Protein AF-A0A7C0UDE0-F1 (afdb_monomer_lite)

Secondary structure (DSSP, 8-state):
---PPPHHHHHHHHHHHHHIIIIITTTHHHHHHTT---HHHHHHHHHTTTTTTTS--

Structure (mmCIF, N/CA/C/O backbone):
data_AF-A0A7C0UDE0-F1
#
_entry.id   AF-A0A7C0UDE0-F1
#
loop_
_atom_site.group_PDB
_atom_site.id
_atom_site.type_symbol
_atom_site.label_atom_id
_atom_site.label_alt_id
_atom_site.label_comp_id
_atom_site.label_asym_id
_atom_site.label_entity_id
_atom_site.label_seq_id
_atom_site.pdbx_PDB_ins_code
_atom_site.Cartn_x
_atom_site.Cartn_y
_atom_site.Cartn_z
_atom_site.occupancy
_atom_site.B_iso_or_equiv
_atom_site.auth_seq_id
_atom_site.auth_comp_id
_atom_site.auth_asym_id
_atom_site.auth_atom_id
_atom_site.pdbx_PDB_model_num
ATOM 1 N N . MET A 1 1 ? 18.775 -16.621 -17.675 1.00 77.75 1 MET A N 1
ATOM 2 C CA . MET A 1 1 ? 17.563 -15.793 -17.508 1.00 77.75 1 MET A CA 1
ATOM 3 C C . MET A 1 1 ? 17.941 -14.622 -16.630 1.00 77.75 1 MET A C 1
ATOM 5 O O . MET A 1 1 ? 18.696 -14.834 -15.687 1.00 77.75 1 MET A O 1
ATOM 9 N N . ASP A 1 2 ? 17.488 -13.425 -16.981 1.00 89.69 2 ASP A N 1
ATOM 10 C CA . ASP A 1 2 ? 17.653 -12.229 -16.158 1.00 89.69 2 ASP A CA 1
ATOM 11 C C . ASP A 1 2 ? 16.400 -12.060 -15.286 1.00 89.69 2 ASP A C 1
ATOM 13 O O . ASP A 1 2 ? 15.285 -12.225 -15.777 1.00 89.69 2 ASP A O 1
ATOM 17 N N . PHE A 1 3 ? 16.604 -11.804 -13.996 1.00 95.25 3 PHE A N 1
ATOM 18 C CA . PHE A 1 3 ? 15.558 -11.650 -12.979 1.00 95.25 3 PHE A CA 1
ATOM 19 C C . PHE A 1 3 ? 15.585 -10.259 -12.334 1.00 95.25 3 PHE A C 1
ATOM 21 O O . PHE A 1 3 ? 14.937 -10.034 -11.311 1.00 95.25 3 PHE A O 1
ATOM 28 N N . THR A 1 4 ? 16.373 -9.336 -12.884 1.00 97.06 4 THR A N 1
ATOM 29 C CA . THR A 1 4 ? 16.415 -7.955 -12.414 1.00 97.06 4 THR A CA 1
ATOM 30 C C . THR A 1 4 ? 15.111 -7.233 -12.748 1.00 97.06 4 THR A C 1
ATOM 32 O O . THR A 1 4 ? 14.468 -7.493 -13.766 1.00 97.06 4 THR A O 1
ATOM 35 N N . LEU A 1 5 ? 14.692 -6.336 -11.854 1.00 97.38 5 LEU A N 1
ATOM 36 C CA . LEU A 1 5 ? 13.561 -5.455 -12.115 1.00 97.38 5 LEU A CA 1
ATOM 37 C C . LEU A 1 5 ? 13.991 -4.356 -13.085 1.00 97.38 5 LEU A C 1
ATOM 39 O O . LEU A 1 5 ? 15.100 -3.827 -12.997 1.00 97.38 5 LEU A O 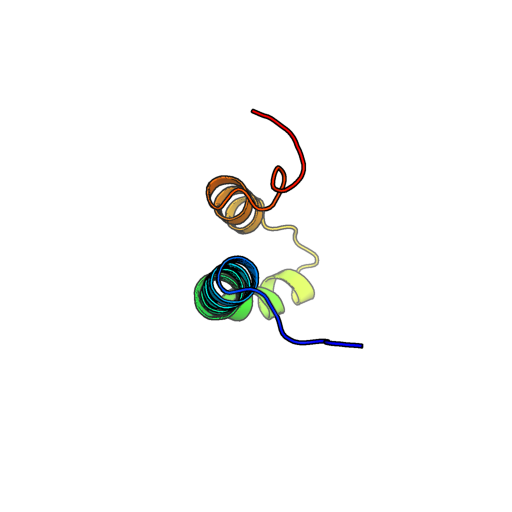1
ATOM 43 N N . SER A 1 6 ? 13.084 -3.979 -13.979 1.00 97.00 6 SER A N 1
ATOM 44 C CA . SER A 1 6 ? 13.238 -2.751 -14.754 1.00 97.00 6 SER A CA 1
ATOM 45 C C . SER A 1 6 ? 13.237 -1.522 -13.836 1.00 97.00 6 SER A C 1
ATOM 47 O O . SER A 1 6 ? 12.729 -1.557 -12.712 1.00 97.00 6 SER A O 1
ATOM 49 N N . MET A 1 7 ? 13.764 -0.405 -14.338 1.00 97.31 7 MET A N 1
ATOM 50 C CA . MET A 1 7 ? 13.754 0.876 -13.622 1.00 97.31 7 MET A CA 1
ATOM 51 C C . MET A 1 7 ? 12.336 1.273 -13.176 1.00 97.31 7 MET A C 1
ATOM 53 O O . MET A 1 7 ? 12.137 1.682 -12.035 1.00 97.31 7 MET A O 1
ATOM 57 N N . GLU A 1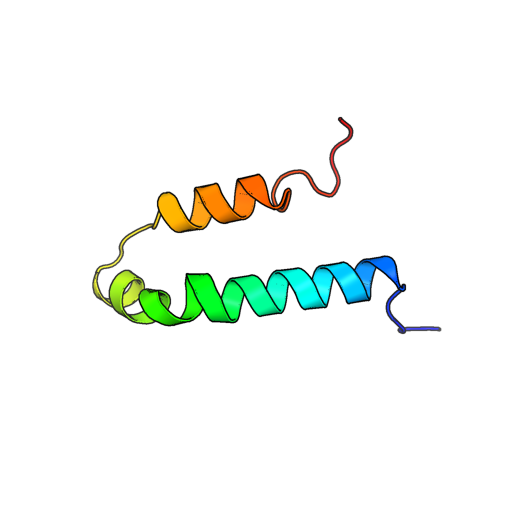 8 ? 11.346 1.117 -14.059 1.00 94.56 8 GLU A N 1
ATOM 58 C CA . GLU A 1 8 ? 9.943 1.44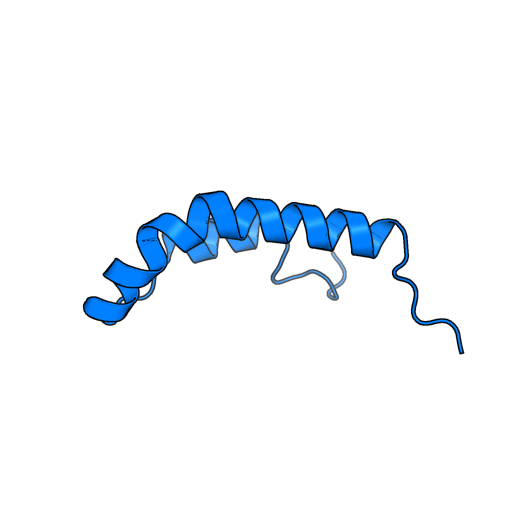6 -13.783 1.00 94.56 8 GLU A CA 1
ATOM 59 C C . GLU A 1 8 ? 9.368 0.579 -12.658 1.00 94.56 8 GLU A C 1
ATOM 61 O O . GLU A 1 8 ? 8.738 1.092 -11.733 1.00 94.56 8 GLU A O 1
ATOM 66 N N . GLN A 1 9 ? 9.648 -0.728 -12.684 1.00 96.06 9 GLN A N 1
ATOM 67 C CA . GLN A 1 9 ? 9.227 -1.652 -11.629 1.00 96.06 9 GLN A CA 1
ATOM 68 C C . GLN A 1 9 ? 9.878 -1.326 -10.281 1.00 96.06 9 GLN A C 1
ATOM 70 O O . GLN A 1 9 ? 9.217 -1.433 -9.249 1.00 96.06 9 GLN A O 1
ATOM 75 N N . GLU A 1 10 ? 11.148 -0.914 -10.263 1.00 98.06 10 GLU A N 1
ATOM 76 C CA . GLU A 1 10 ? 11.833 -0.548 -9.020 1.00 98.06 10 GLU A CA 1
ATOM 77 C C . GLU A 1 10 ? 11.292 0.767 -8.437 1.00 98.06 10 GLU A C 1
ATOM 79 O O . GLU A 1 10 ? 11.067 0.855 -7.227 1.00 98.06 10 GLU A O 1
ATOM 84 N N . ILE A 1 11 ? 11.000 1.762 -9.286 1.00 96.06 11 ILE A N 1
ATOM 85 C CA . ILE A 1 11 ? 10.333 3.006 -8.871 1.00 96.0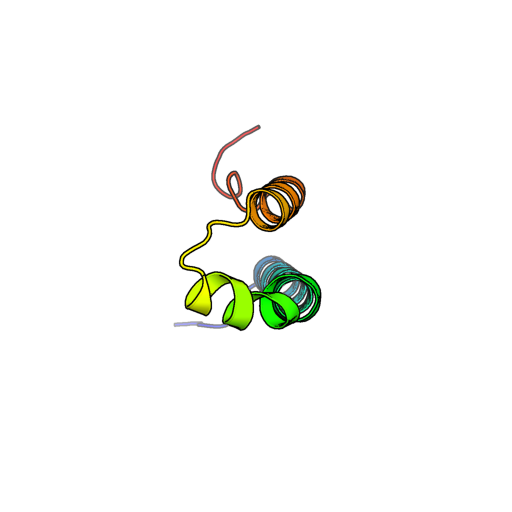6 11 ILE A CA 1
ATOM 86 C C . ILE A 1 11 ? 8.966 2.686 -8.265 1.00 96.06 11 ILE A C 1
ATOM 88 O O . ILE A 1 11 ? 8.690 3.090 -7.135 1.00 96.06 11 ILE A O 1
ATOM 92 N N . LEU A 1 12 ? 8.144 1.902 -8.967 1.00 95.38 12 LEU A N 1
ATOM 93 C CA . LEU A 1 12 ? 6.830 1.491 -8.482 1.00 95.38 12 LEU A CA 1
ATOM 94 C C . LEU A 1 12 ? 6.930 0.765 -7.134 1.00 95.38 12 LEU A C 1
ATOM 96 O O . LEU A 1 12 ? 6.231 1.110 -6.181 1.00 95.38 12 LEU A O 1
ATOM 100 N N . ARG A 1 13 ? 7.822 -0.225 -7.033 1.00 97.12 13 ARG A N 1
ATOM 101 C CA . ARG A 1 13 ? 8.053 -0.998 -5.807 1.00 97.12 13 ARG A CA 1
ATOM 102 C C . ARG A 1 13 ? 8.409 -0.090 -4.633 1.00 97.12 13 ARG A C 1
ATOM 104 O O . ARG A 1 13 ? 7.894 -0.300 -3.533 1.00 97.12 13 ARG A O 1
ATOM 111 N N . LYS A 1 14 ? 9.269 0.909 -4.852 1.00 98.06 14 LYS A N 1
ATOM 112 C CA . LYS A 1 14 ? 9.655 1.878 -3.822 1.00 98.06 14 LYS A CA 1
ATOM 113 C C . LYS A 1 14 ? 8.473 2.756 -3.4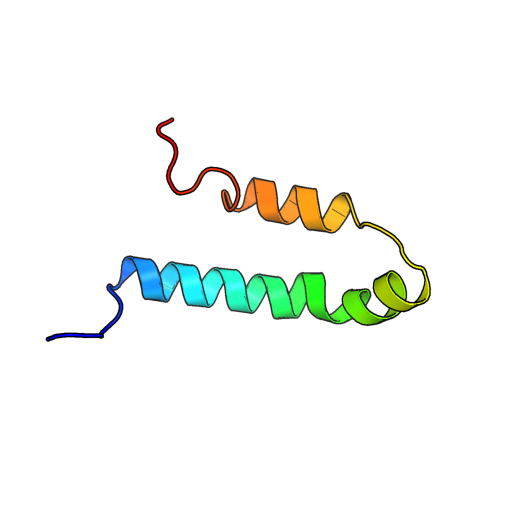06 1.00 98.06 14 LYS A C 1
ATOM 115 O O . LYS A 1 14 ? 8.207 2.864 -2.212 1.00 98.06 14 LYS A O 1
ATOM 120 N N . SER A 1 15 ? 7.727 3.311 -4.359 1.00 96.38 15 SER A N 1
ATOM 121 C CA . SER A 1 15 ? 6.555 4.147 -4.071 1.00 96.38 15 SER A CA 1
ATOM 122 C C . SER A 1 15 ? 5.486 3.391 -3.276 1.00 96.38 15 SER A C 1
ATOM 124 O O . SER A 1 15 ? 4.993 3.894 -2.267 1.00 96.38 15 SER A O 1
ATOM 126 N N . VAL A 1 16 ? 5.182 2.147 -3.663 1.00 97.44 16 VAL A N 1
ATOM 127 C CA . VAL A 1 16 ? 4.220 1.294 -2.945 1.00 97.44 16 VAL A CA 1
ATOM 128 C C . VAL A 1 16 ? 4.726 0.934 -1.545 1.00 97.44 16 VAL A C 1
ATOM 130 O O . VAL A 1 16 ? 3.944 0.926 -0.594 1.00 97.44 16 VAL A O 1
ATOM 133 N N . ARG A 1 17 ? 6.031 0.667 -1.384 1.00 98.38 17 ARG A N 1
ATOM 134 C CA . ARG A 1 17 ? 6.637 0.401 -0.069 1.00 98.38 17 ARG A CA 1
ATOM 135 C C . ARG A 1 17 ? 6.469 1.589 0.871 1.00 98.38 17 ARG A C 1
ATOM 137 O O . ARG A 1 17 ? 6.021 1.398 1.997 1.00 98.38 17 ARG A O 1
ATOM 144 N N . GLU A 1 18 ? 6.813 2.788 0.411 1.00 98.31 18 GLU A N 1
ATOM 145 C CA . GLU A 1 18 ? 6.714 4.002 1.222 1.00 98.31 18 GLU A CA 1
ATOM 146 C C . GLU A 1 18 ? 5.268 4.302 1.626 1.00 98.31 18 GLU A C 1
ATOM 148 O O . GLU A 1 18 ? 5.019 4.639 2.783 1.00 98.31 18 GLU A O 1
ATOM 153 N N . PHE A 1 19 ? 4.313 4.127 0.708 1.00 98.00 19 PHE A N 1
ATOM 154 C CA . PHE A 1 19 ? 2.889 4.251 1.015 1.00 98.00 19 PHE A CA 1
ATOM 155 C C . PHE A 1 19 ? 2.454 3.249 2.091 1.00 98.00 19 PHE A C 1
ATOM 157 O O . PHE A 1 19 ? 1.849 3.632 3.089 1.00 98.00 19 PHE A O 1
ATOM 164 N N . ALA A 1 20 ? 2.807 1.970 1.939 1.00 98.31 20 ALA A N 1
ATOM 165 C CA . ALA A 1 20 ? 2.426 0.944 2.904 1.00 98.31 20 ALA A CA 1
ATOM 166 C C . ALA A 1 20 ? 3.006 1.207 4.304 1.00 98.31 20 ALA A C 1
ATOM 168 O O . ALA A 1 20 ? 2.332 0.981 5.308 1.00 98.31 20 ALA A O 1
ATOM 169 N N . GLU A 1 21 ? 4.239 1.706 4.395 1.00 98.50 21 GLU A N 1
ATOM 170 C CA . GLU A 1 21 ? 4.867 2.029 5.678 1.00 98.50 21 GLU A CA 1
ATOM 171 C C . GLU A 1 21 ? 4.260 3.258 6.360 1.00 98.50 21 GLU A C 1
ATOM 173 O O . GLU A 1 21 ? 4.173 3.275 7.588 1.00 98.50 21 GLU A O 1
ATOM 178 N N . LYS A 1 22 ? 3.846 4.267 5.587 1.00 97.94 22 LYS A N 1
ATOM 179 C CA . LYS A 1 22 ? 3.322 5.536 6.114 1.00 97.94 22 LYS A CA 1
ATOM 180 C C . LYS A 1 22 ? 1.816 5.509 6.368 1.00 97.94 22 LYS A C 1
ATOM 182 O O . LYS A 1 22 ? 1.378 6.048 7.374 1.00 97.94 22 LYS A O 1
ATOM 187 N N . GLU A 1 23 ? 1.044 4.870 5.493 1.00 97.44 23 GLU A N 1
ATOM 188 C CA . GLU A 1 23 ? -0.423 4.959 5.490 1.00 97.44 23 GLU A CA 1
ATOM 189 C C . GLU A 1 23 ? -1.102 3.674 5.979 1.00 97.44 23 GLU A C 1
ATOM 191 O O . GLU A 1 23 ? -2.129 3.746 6.645 1.00 97.44 23 GLU A O 1
ATOM 196 N N . ILE A 1 24 ? -0.545 2.492 5.681 1.00 97.75 24 ILE A N 1
ATOM 197 C CA . ILE A 1 24 ? -1.163 1.206 6.062 1.00 97.75 24 ILE A CA 1
ATOM 198 C C . ILE A 1 24 ? -0.663 0.741 7.431 1.00 97.75 24 ILE A C 1
ATOM 200 O O . ILE A 1 24 ? -1.453 0.437 8.323 1.00 97.75 24 ILE A O 1
ATOM 204 N N . ARG A 1 25 ? 0.661 0.675 7.617 1.00 98.31 25 ARG A N 1
ATOM 205 C CA . ARG A 1 25 ? 1.289 0.111 8.822 1.00 98.31 25 ARG A CA 1
ATOM 206 C C . ARG A 1 25 ? 0.772 0.711 10.141 1.00 98.31 25 ARG A C 1
ATOM 208 O O . ARG A 1 25 ? 0.600 -0.078 11.069 1.00 98.31 25 ARG A O 1
ATOM 215 N N . PRO A 1 26 ? 0.528 2.031 10.272 1.00 98.25 26 PRO A N 1
ATOM 216 C CA . PRO A 1 26 ? 0.077 2.603 11.542 1.00 98.25 26 PRO A CA 1
ATOM 217 C C . PRO A 1 26 ? -1.321 2.143 11.972 1.00 98.25 26 PRO A C 1
ATOM 219 O O . PRO A 1 26 ? -1.567 2.026 13.168 1.00 98.25 26 PRO A O 1
ATOM 222 N N . VAL A 1 27 ? -2.210 1.863 11.013 1.00 97.69 27 VAL A N 1
ATOM 223 C CA . VAL A 1 27 ? -3.627 1.538 11.270 1.00 97.69 27 VAL A CA 1
ATOM 224 C C . VAL A 1 27 ? -3.939 0.047 11.140 1.00 97.69 27 VAL A C 1
ATOM 226 O O . VAL A 1 27 ? -4.956 -0.414 11.646 1.00 97.69 27 VAL A O 1
ATOM 229 N N . ALA A 1 28 ? -3.054 -0.731 10.504 1.00 98.00 28 ALA A N 1
ATOM 230 C CA . ALA A 1 28 ? -3.303 -2.130 10.157 1.00 98.00 28 ALA A CA 1
ATOM 231 C C . ALA A 1 28 ? -3.726 -3.004 11.348 1.00 98.00 28 ALA A C 1
ATOM 233 O O . ALA A 1 28 ? -4.669 -3.776 11.222 1.00 98.00 28 ALA A O 1
ATOM 234 N N . ARG A 1 29 ? -3.055 -2.877 12.502 1.00 98.38 29 ARG A N 1
ATOM 235 C CA . ARG A 1 29 ? -3.379 -3.697 13.680 1.00 98.38 29 ARG A CA 1
ATOM 236 C C . ARG A 1 29 ? -4.744 -3.350 14.271 1.00 98.38 29 ARG A C 1
ATOM 238 O O . ARG A 1 29 ? -5.482 -4.250 14.637 1.00 98.38 29 ARG A O 1
ATOM 245 N N . GLU A 1 30 ? -5.067 -2.063 14.363 1.00 98.31 30 GLU A N 1
ATOM 246 C CA . GLU A 1 30 ? -6.350 -1.626 14.920 1.00 98.31 30 GLU A CA 1
ATOM 247 C C . GLU A 1 30 ? -7.519 -2.067 14.029 1.00 98.31 30 GLU A C 1
ATOM 249 O O . GLU A 1 30 ? -8.535 -2.541 14.530 1.00 98.31 30 GLU A O 1
ATOM 254 N N . LEU A 1 31 ? -7.365 -1.942 12.707 1.00 98.19 31 LEU A N 1
ATOM 255 C CA . LEU A 1 31 ? -8.378 -2.373 11.745 1.00 98.19 31 LEU A CA 1
ATOM 256 C C . LEU A 1 31 ? -8.602 -3.889 11.783 1.00 98.19 31 LEU A C 1
ATOM 258 O O . LEU A 1 31 ? -9.746 -4.324 11.713 1.00 98.19 31 LEU A O 1
ATOM 262 N N . ASP A 1 32 ? -7.532 -4.675 11.931 1.00 98.44 32 ASP A N 1
ATOM 263 C CA . ASP A 1 32 ? -7.607 -6.134 12.080 1.00 98.44 32 ASP A CA 1
ATOM 264 C C . ASP A 1 32 ? -8.340 -6.533 13.369 1.00 98.44 32 ASP A C 1
ATOM 266 O O . ASP A 1 32 ? -9.308 -7.285 13.318 1.00 98.44 32 ASP A O 1
ATOM 270 N N . GLU A 1 33 ? -7.964 -5.944 14.511 1.00 98.56 33 GLU A N 1
ATOM 271 C CA . GLU A 1 33 ? -8.621 -6.178 15.809 1.00 98.56 33 GLU A CA 1
ATOM 272 C C . GLU A 1 33 ? -10.119 -5.818 15.794 1.00 98.56 33 GLU A C 1
ATOM 274 O O . GLU A 1 33 ? -10.903 -6.391 16.553 1.00 98.56 33 GLU A O 1
ATOM 279 N N . ARG A 1 34 ? -10.520 -4.867 14.942 1.00 98.44 34 ARG A N 1
ATOM 280 C CA . ARG A 1 34 ? -11.909 -4.407 14.775 1.00 98.44 34 ARG A CA 1
ATOM 281 C C . ARG A 1 34 ? -12.652 -5.080 13.619 1.00 98.44 34 ARG A C 1
ATOM 283 O O . ARG A 1 34 ? -13.831 -4.787 13.437 1.00 98.44 34 ARG A O 1
ATOM 290 N N . GLU A 1 35 ? -11.981 -5.930 12.844 1.00 98.25 35 GLU A N 1
ATOM 291 C CA . GLU A 1 35 ? -12.501 -6.538 11.612 1.00 98.25 35 GLU A CA 1
ATOM 292 C C . GLU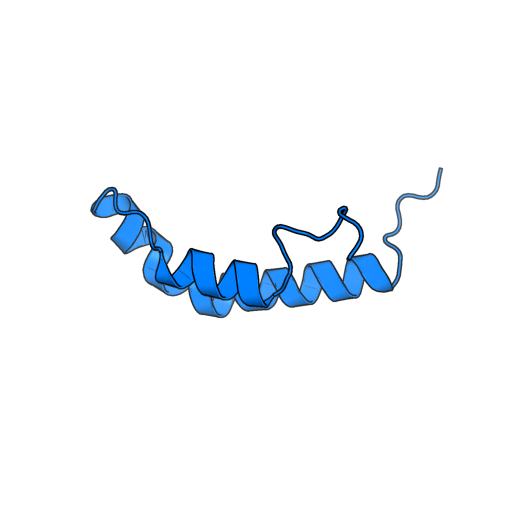 A 1 35 ? -13.060 -5.497 10.614 1.00 98.25 35 GLU A C 1
ATOM 294 O O . GLU A 1 35 ? -14.057 -5.724 9.925 1.00 98.25 35 GLU A O 1
ATOM 299 N N . GLU A 1 36 ? -12.427 -4.323 10.534 1.00 98.38 36 GLU A N 1
ATOM 300 C CA . GLU A 1 36 ? -12.935 -3.179 9.776 1.00 98.38 36 GLU A CA 1
ATOM 301 C C . GLU A 1 36 ? -12.181 -2.953 8.462 1.00 98.38 36 GLU A C 1
ATOM 303 O O . GLU A 1 36 ? -10.951 -2.901 8.405 1.00 98.38 36 GLU A O 1
ATOM 308 N N . PHE A 1 37 ? -12.940 -2.736 7.385 1.00 97.06 37 PHE A N 1
ATOM 309 C CA . PHE A 1 37 ? -12.382 -2.342 6.098 1.00 97.06 37 PHE A CA 1
ATOM 310 C C . PHE A 1 37 ? -12.212 -0.819 6.000 1.00 97.06 37 PHE A C 1
ATOM 312 O O . PHE A 1 37 ? -13.187 -0.069 6.039 1.00 97.06 37 PHE A O 1
ATOM 319 N N . SER A 1 38 ? -10.977 -0.361 5.780 1.00 97.50 38 SER A N 1
ATOM 320 C CA . SER A 1 38 ? -10.673 1.062 5.599 1.00 97.50 38 SER A CA 1
ATOM 321 C C . SER A 1 38 ? -10.891 1.522 4.154 1.00 97.50 38 SER A C 1
ATOM 323 O O . SER A 1 38 ? -10.025 1.369 3.284 1.00 97.50 38 SER A O 1
ATOM 325 N N . TYR A 1 39 ? -12.038 2.157 3.908 1.00 97.44 39 TYR A N 1
ATOM 326 C CA . TYR A 1 39 ? -12.308 2.855 2.645 1.00 97.44 39 TYR A CA 1
ATOM 327 C C . TYR A 1 39 ? -11.342 4.018 2.397 1.00 97.44 39 TYR A C 1
ATOM 329 O O . TYR A 1 39 ? -11.018 4.301 1.248 1.00 97.44 39 TYR A O 1
ATOM 337 N N . GLU A 1 40 ? -10.836 4.658 3.453 1.00 96.62 40 GLU A N 1
ATOM 338 C CA . GLU A 1 40 ? -9.857 5.740 3.332 1.00 96.62 40 GLU A CA 1
ATOM 339 C C . GLU A 1 40 ? -8.539 5.229 2.734 1.00 96.62 40 GLU A C 1
ATOM 341 O O . GLU A 1 40 ? -8.027 5.779 1.759 1.00 96.62 40 GLU A O 1
ATOM 346 N N . THR A 1 41 ? -8.003 4.136 3.284 1.00 96.88 41 THR A N 1
ATOM 347 C CA . THR A 1 41 ? -6.783 3.504 2.770 1.00 96.88 41 THR A CA 1
ATOM 348 C C . THR A 1 41 ? -6.984 3.040 1.329 1.00 96.88 41 THR A C 1
ATOM 350 O O . THR A 1 41 ? -6.109 3.254 0.489 1.00 96.88 41 THR A O 1
ATOM 353 N N . MET A 1 42 ? -8.146 2.454 1.026 1.00 96.94 42 MET A N 1
ATOM 354 C CA . MET A 1 42 ? -8.501 2.021 -0.326 1.00 96.94 42 MET A CA 1
ATOM 355 C C . MET A 1 42 ? -8.550 3.196 -1.311 1.00 96.94 42 MET A C 1
ATOM 357 O O . MET A 1 42 ? -7.960 3.105 -2.386 1.00 96.94 42 MET A O 1
ATOM 361 N N . GLN A 1 43 ? -9.165 4.320 -0.939 1.00 97.50 43 GLN A N 1
ATOM 362 C CA . GLN A 1 43 ? -9.213 5.508 -1.789 1.00 97.50 43 GLN A CA 1
ATOM 363 C C . GLN A 1 43 ? -7.807 6.049 -2.084 1.00 97.50 43 GLN A C 1
ATOM 365 O O . GLN A 1 43 ? -7.482 6.299 -3.243 1.00 97.50 43 GLN A O 1
ATOM 370 N N . LYS A 1 44 ? -6.932 6.139 -1.075 1.00 96.69 44 LYS A N 1
ATOM 371 C CA . LYS A 1 44 ? -5.539 6.570 -1.281 1.00 96.69 44 LYS A CA 1
ATOM 372 C C . LYS A 1 44 ? -4.775 5.631 -2.226 1.00 96.69 44 LYS A C 1
ATOM 374 O O . LYS A 1 44 ? -3.995 6.086 -3.057 1.00 96.69 44 LYS A O 1
ATOM 379 N N . MET A 1 45 ? -5.015 4.319 -2.149 1.00 96.56 45 MET A N 1
ATOM 380 C CA . MET A 1 45 ? -4.445 3.354 -3.103 1.00 96.56 45 MET A CA 1
ATOM 381 C C . MET A 1 45 ? -4.968 3.560 -4.531 1.00 96.56 45 MET A C 1
ATOM 383 O O . MET A 1 45 ? -4.212 3.382 -5.488 1.00 96.56 45 MET A O 1
ATOM 387 N N . ALA A 1 46 ? -6.242 3.934 -4.684 1.00 95.25 46 ALA A N 1
ATOM 388 C CA . ALA A 1 46 ? -6.837 4.232 -5.983 1.00 95.25 46 ALA A CA 1
ATOM 389 C C . ALA A 1 46 ? -6.215 5.482 -6.619 1.00 95.25 46 ALA A C 1
ATOM 391 O O . ALA A 1 46 ? -5.889 5.460 -7.803 1.00 95.25 46 ALA A O 1
ATOM 392 N N . GLU A 1 47 ? -5.981 6.532 -5.829 1.00 93.75 47 GLU A N 1
ATOM 393 C CA . GLU A 1 47 ? -5.320 7.770 -6.271 1.00 93.75 47 GLU A CA 1
ATOM 394 C C . GLU A 1 47 ? -3.867 7.534 -6.721 1.00 93.75 47 GLU A C 1
ATOM 396 O O . GLU A 1 47 ? -3.366 8.235 -7.597 1.00 93.75 47 GLU A O 1
ATOM 401 N N . LEU A 1 48 ? -3.208 6.496 -6.193 1.00 93.31 48 LEU A N 1
ATOM 402 C CA . LEU A 1 48 ? -1.896 6.028 -6.660 1.00 93.31 48 LEU A CA 1
ATOM 403 C C . LEU A 1 48 ? -1.956 5.188 -7.952 1.00 93.31 48 LEU A C 1
ATOM 405 O O . LEU A 1 48 ? -0.922 4.705 -8.414 1.00 93.31 48 LEU A O 1
ATOM 409 N N . GLY A 1 49 ? -3.142 4.967 -8.524 1.00 93.00 49 GLY A N 1
ATOM 410 C CA . GLY A 1 49 ? -3.329 4.197 -9.758 1.00 93.00 49 GLY A CA 1
ATOM 411 C C . GLY A 1 49 ? -3.163 2.683 -9.593 1.00 93.00 49 GLY A C 1
ATOM 412 O O . GLY A 1 49 ? -3.079 1.957 -10.584 1.00 93.00 49 GLY A O 1
ATOM 413 N N . LEU A 1 50 ? -3.135 2.165 -8.358 1.00 94.12 50 LEU A N 1
ATOM 414 C CA . LEU A 1 50 ? -2.797 0.757 -8.101 1.00 94.12 50 LEU A CA 1
ATOM 415 C C . LEU A 1 50 ? -3.851 -0.237 -8.612 1.00 94.12 50 LEU A C 1
ATOM 417 O O . LEU A 1 50 ? -3.521 -1.393 -8.860 1.00 94.12 50 LEU A O 1
ATOM 421 N N . PHE A 1 51 ? -5.099 0.199 -8.804 1.00 94.75 51 PHE A N 1
ATOM 422 C CA . PHE A 1 51 ? -6.190 -0.661 -9.279 1.00 94.75 51 PHE A CA 1
ATOM 423 C C . PHE A 1 51 ? -6.341 -0.710 -10.807 1.00 94.75 51 PHE A C 1
ATOM 425 O O . PHE A 1 51 ? -7.043 -1.582 -11.312 1.00 94.75 51 PHE A O 1
ATOM 432 N N . GLY A 1 52 ? -5.687 0.194 -11.543 1.00 93.75 52 GLY A N 1
ATOM 433 C CA . GLY A 1 52 ? -5.800 0.314 -13.004 1.00 93.75 52 GLY A CA 1
ATOM 434 C C . GLY A 1 52 ? -4.504 0.033 -13.763 1.00 93.75 52 GLY A C 1
ATOM 435 O O . GLY A 1 52 ? -4.463 0.210 -14.969 1.00 93.75 52 GLY A O 1
ATOM 436 N N . MET A 1 53 ? -3.445 -0.414 -13.083 1.00 90.50 53 MET A N 1
ATOM 437 C CA . MET A 1 53 ? -2.069 -0.422 -13.605 1.00 90.50 53 MET A CA 1
ATOM 438 C C . MET A 1 53 ? -1.851 -1.180 -14.928 1.00 90.50 53 MET A C 1
ATOM 440 O O . MET A 1 53 ? -0.905 -0.889 -15.652 1.00 90.50 53 MET A O 1
ATOM 444 N N . VAL A 1 54 ? -2.698 -2.163 -15.236 1.00 90.88 54 VAL A N 1
ATOM 445 C CA . VAL A 1 54 ? -2.623 -2.973 -16.470 1.00 90.88 54 VAL A CA 1
ATOM 446 C C . VAL A 1 54 ? -3.797 -2.723 -17.421 1.00 90.88 54 VAL A C 1
ATOM 448 O O . VAL A 1 54 ? -3.971 -3.454 -18.394 1.00 90.88 54 VAL A O 1
ATOM 451 N N . VAL A 1 55 ? -4.626 -1.725 -17.124 1.00 92.94 55 VAL A N 1
ATOM 452 C CA . VAL A 1 55 ? -5.790 -1.332 -17.920 1.00 92.94 55 VAL A CA 1
ATOM 453 C C . VAL A 1 55 ? -5.426 -0.069 -18.694 1.00 92.94 55 VAL A C 1
ATOM 455 O O . VAL A 1 55 ? -4.791 0.830 -18.152 1.00 92.94 55 VAL A O 1
ATOM 458 N N . SER A 1 56 ? -5.793 -0.015 -19.973 1.00 86.06 56 SER A N 1
ATOM 459 C CA . SER A 1 56 ? -5.615 1.190 -20.784 1.00 86.06 56 SER A CA 1
ATOM 460 C C . SER A 1 56 ? -6.518 2.321 -20.292 1.00 86.06 56 SER A C 1
ATOM 462 O O . SER A 1 56 ? -7.642 2.053 -19.863 1.00 86.06 56 SER A O 1
ATOM 464 N N . GLU A 1 57 ? -6.039 3.558 -20.414 1.00 76.56 57 GLU A N 1
ATOM 465 C CA . GLU A 1 57 ? -6.831 4.773 -20.171 1.00 76.56 57 GLU A CA 1
ATOM 466 C C . GLU A 1 57 ? -8.043 4.905 -21.108 1.00 76.56 57 GLU A C 1
ATOM 468 O O . GLU A 1 57 ? -7.965 4.438 -22.272 1.00 76.56 57 GLU A O 1
#

pLDDT: mean 95.66, std 4.33, range [76.56, 98.56]

Sequence (57 aa):
MDFTLSMEQEILRKSVREFAEKEIRPVARELDEREEFSYETMQKMAELGLFGMVVSE

Foldseek 3Di:
DDPDDDPVRVVVVVVVVVLCVPPVVVCVVVCVVVVHDDPPSVVVCVVVVVVCPPPDD

Radius of gyration: 14.28 Å; chains: 1; bounding box: 31×24×37 Å